Protein AF-A0ABD0PU92-F1 (afdb_monomer_lite)

Foldseek 3Di:
DDDDCVVPVQWDADPVRDTHRNDDDQVPFDWDWDWDDDPPDIDIDDTDGDGDD

Organism: Cirrhinus mrigala (NCBI:txid683832)

InterPro domains:
  IPR013098 Immunoglobulin I-set [PF07679] (16-52)
  IPR013783 Immunoglobulin-like fold [G3D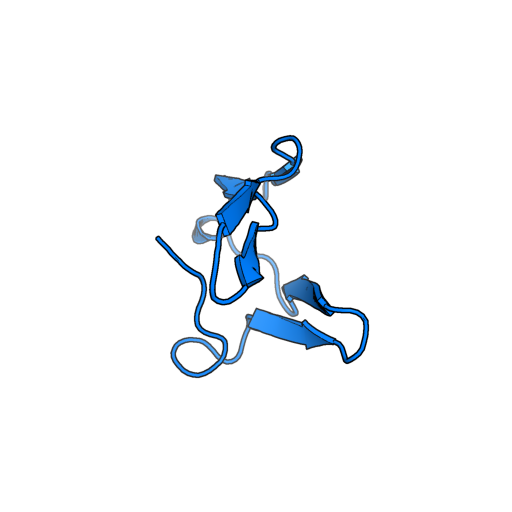SA:2.60.40.10] (1-53)
  IPR036179 Immunoglobulin-like domain superfamily [SSF48726] (5-53)

pLDDT: mean 93.73, std 3.57, range [74.06, 97.12]

Sequence (53 aa):
ELIDPKTDPNFFITVDHNLIIKQARLADTGNYTCVAKNIVARRKSSSATVIVY

Structure (mmCIF, N/CA/C/O backbone):
data_AF-A0ABD0PU92-F1
#
_entry.id   AF-A0ABD0PU92-F1
#
loop_
_atom_site.group_PDB
_atom_site.id
_atom_site.type_symbol
_atom_site.label_atom_id
_atom_site.label_alt_id
_atom_site.label_comp_id
_atom_site.label_asym_id
_atom_site.label_entity_id
_atom_site.label_seq_id
_atom_site.pdbx_PDB_ins_code
_atom_site.Cartn_x
_atom_site.Cartn_y
_atom_site.Cartn_z
_atom_site.occupancy
_atom_site.B_iso_or_equiv
_atom_site.auth_seq_id
_atom_site.auth_comp_id
_atom_site.auth_asym_id
_atom_site.auth_atom_id
_atom_site.pdbx_PDB_model_num
ATOM 1 N N . GLU A 1 1 ? 8.490 -1.334 5.801 1.00 74.06 1 GLU A N 1
ATOM 2 C CA . GLU A 1 1 ? 8.531 -2.799 5.600 1.00 74.06 1 GLU A CA 1
ATOM 3 C C . GLU A 1 1 ? 7.711 -3.162 4.364 1.00 74.06 1 GLU A C 1
ATOM 5 O O . GLU A 1 1 ? 6.926 -2.322 3.936 1.00 74.06 1 GLU A O 1
ATOM 10 N N . LEU A 1 2 ? 7.927 -4.320 3.730 1.00 85.94 2 LEU A N 1
ATOM 11 C CA . LEU A 1 2 ? 6.999 -4.801 2.697 1.00 85.94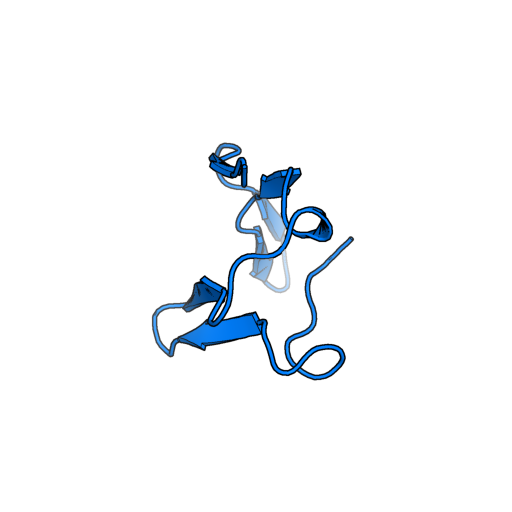 2 LEU A CA 1
ATOM 12 C C . LEU A 1 2 ? 5.850 -5.521 3.394 1.00 85.94 2 LEU A C 1
ATOM 14 O O . LEU A 1 2 ? 6.1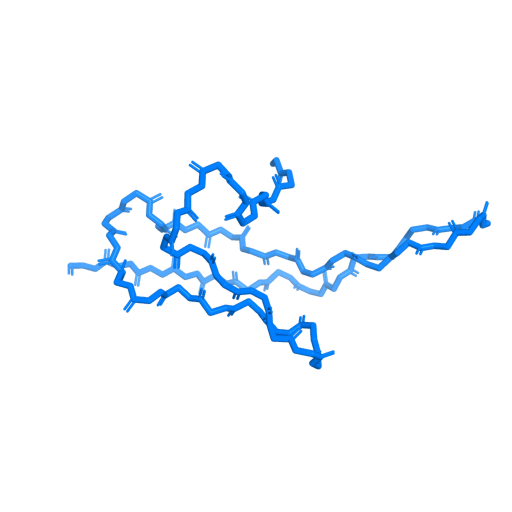00 -6.355 4.255 1.00 85.94 2 LEU A O 1
ATOM 18 N N . ILE A 1 3 ? 4.617 -5.202 3.016 1.00 89.44 3 IL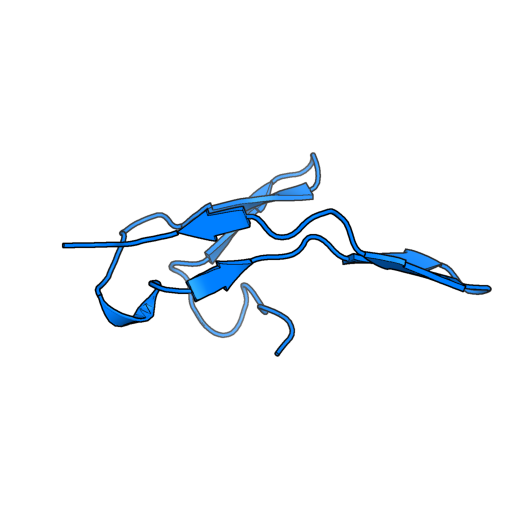E A N 1
ATOM 19 C CA . ILE A 1 3 ? 3.442 -5.899 3.533 1.00 89.44 3 ILE A CA 1
ATOM 20 C C . ILE A 1 3 ? 3.404 -7.284 2.8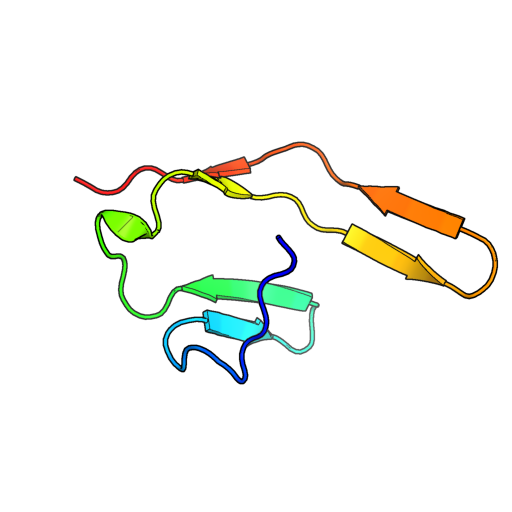94 1.00 89.44 3 ILE A C 1
ATOM 22 O O . ILE A 1 3 ? 3.389 -7.392 1.666 1.00 89.44 3 ILE A O 1
ATOM 26 N N . ASP A 1 4 ? 3.399 -8.323 3.724 1.00 89.19 4 ASP A N 1
ATOM 27 C CA . ASP A 1 4 ? 3.193 -9.702 3.293 1.00 89.19 4 ASP A CA 1
ATOM 28 C C . ASP A 1 4 ? 1.773 -10.147 3.684 1.00 89.19 4 ASP A C 1
ATOM 30 O O . ASP A 1 4 ? 1.488 -10.314 4.869 1.00 89.19 4 ASP A O 1
ATOM 34 N N . PRO A 1 5 ? 0.863 -10.374 2.721 1.00 88.38 5 PRO A N 1
ATOM 35 C CA . PRO A 1 5 ? -0.485 -10.874 3.004 1.00 88.38 5 PRO A CA 1
ATOM 36 C C . PRO A 1 5 ? -0.520 -12.235 3.716 1.00 88.38 5 PRO A C 1
ATOM 38 O O . PRO A 1 5 ? -1.568 -12.640 4.212 1.00 88.38 5 PRO A O 1
ATOM 41 N N . LYS A 1 6 ? 0.594 -12.980 3.742 1.00 89.38 6 LYS A N 1
ATOM 42 C CA . LYS A 1 6 ? 0.678 -14.267 4.446 1.00 89.38 6 LYS A CA 1
ATOM 43 C C . LYS A 1 6 ? 0.846 -14.116 5.954 1.00 89.38 6 LYS A C 1
ATOM 45 O O . LYS A 1 6 ? 0.524 -15.055 6.676 1.00 89.38 6 LYS A O 1
ATOM 50 N N . THR A 1 7 ? 1.374 -12.985 6.424 1.00 91.56 7 THR A N 1
ATOM 51 C CA . THR A 1 7 ? 1.626 -12.766 7.855 1.00 91.56 7 THR A CA 1
ATOM 52 C C . THR A 1 7 ? 0.401 -12.219 8.574 1.00 91.56 7 THR A C 1
ATOM 54 O O . THR A 1 7 ? 0.198 -12.543 9.742 1.00 91.56 7 THR A O 1
ATOM 57 N N . ASP A 1 8 ? -0.440 -11.448 7.881 1.00 91.06 8 ASP A N 1
ATOM 58 C CA . ASP A 1 8 ? -1.680 -10.904 8.430 1.00 91.06 8 ASP A CA 1
ATOM 59 C C . ASP A 1 8 ? -2.850 -11.086 7.439 1.00 91.06 8 ASP A C 1
ATOM 61 O O . ASP A 1 8 ? -2.848 -10.471 6.366 1.00 91.06 8 ASP A O 1
ATOM 65 N N . PRO A 1 9 ? -3.883 -11.882 7.792 1.00 91.31 9 PRO A N 1
ATOM 66 C CA . PRO A 1 9 ? -5.035 -12.145 6.925 1.00 91.31 9 PRO A CA 1
ATOM 67 C C . PRO A 1 9 ? -5.908 -10.906 6.654 1.00 91.31 9 PRO A C 1
ATOM 69 O O . PRO A 1 9 ? -6.807 -10.967 5.799 1.00 91.31 9 PRO A O 1
ATOM 72 N N . ASN A 1 10 ? -5.674 -9.806 7.380 1.00 93.94 10 ASN A N 1
ATOM 73 C CA . ASN A 1 10 ? -6.318 -8.515 7.170 1.00 93.94 10 ASN A CA 1
ATOM 74 C C . ASN A 1 10 ? -5.871 -7.842 5.866 1.00 93.94 10 ASN A C 1
ATOM 76 O O . ASN A 1 10 ? -6.664 -7.136 5.238 1.00 93.94 10 ASN A O 1
ATOM 80 N N . PHE A 1 11 ? -4.630 -8.086 5.437 1.00 94.81 11 PHE A N 1
ATOM 81 C CA . PHE A 1 11 ? -4.120 -7.582 4.170 1.00 94.81 11 PHE A CA 1
ATOM 82 C C . PHE A 1 11 ? -4.469 -8.541 3.038 1.00 94.81 11 PHE A C 1
ATOM 84 O O . PHE A 1 11 ? -4.225 -9.745 3.097 1.00 94.81 11 PHE A O 1
ATOM 91 N N . PHE A 1 12 ? -5.031 -7.997 1.968 1.00 94.69 12 PHE A N 1
ATOM 92 C CA . PHE A 1 12 ? -5.342 -8.744 0.762 1.00 94.69 12 PHE A CA 1
ATOM 93 C C . PHE A 1 12 ? -4.894 -7.951 -0.458 1.00 94.69 12 PHE A C 1
ATOM 95 O O . PHE A 1 12 ? -5.216 -6.775 -0.583 1.00 94.69 12 PHE A O 1
ATOM 102 N N . ILE A 1 13 ? -4.144 -8.590 -1.354 1.00 94.31 13 ILE A N 1
ATOM 103 C CA . ILE A 1 13 ? -3.705 -7.973 -2.606 1.00 94.31 13 ILE A CA 1
ATOM 104 C C . ILE A 1 13 ? -4.535 -8.569 -3.739 1.00 94.31 13 ILE A C 1
ATOM 106 O O . ILE A 1 13 ? -4.589 -9.789 -3.894 1.00 94.31 13 ILE A O 1
ATOM 110 N N . THR A 1 14 ? -5.206 -7.713 -4.508 1.00 94.31 14 THR A N 1
ATOM 111 C CA . THR A 1 14 ? -6.028 -8.143 -5.645 1.00 94.31 14 THR A CA 1
ATOM 112 C C . THR A 1 14 ? -5.169 -8.567 -6.837 1.00 94.31 14 THR A C 1
ATOM 114 O O . THR A 1 14 ? -3.972 -8.285 -6.898 1.00 94.31 14 THR A O 1
ATOM 117 N N . VAL A 1 15 ? -5.796 -9.196 -7.836 1.00 94.38 15 VAL A N 1
ATOM 118 C CA . VAL A 1 15 ? -5.147 -9.531 -9.119 1.00 94.38 15 VAL A CA 1
ATOM 119 C C . VAL A 1 15 ? -4.606 -8.296 -9.851 1.00 94.38 15 VAL A C 1
ATOM 121 O O . VAL A 1 15 ? -3.550 -8.358 -10.476 1.00 94.38 15 VAL A O 1
ATOM 124 N N . ASP A 1 16 ? -5.260 -7.147 -9.677 1.00 94.94 16 ASP A N 1
ATOM 125 C CA . ASP A 1 16 ? -4.828 -5.852 -10.218 1.00 94.94 16 ASP A CA 1
ATOM 126 C C . ASP A 1 16 ? -3.753 -5.164 -9.358 1.00 94.94 16 ASP A C 1
ATOM 128 O O . ASP A 1 16 ? -3.405 -4.013 -9.601 1.00 94.94 16 ASP A O 1
ATOM 132 N N . HIS A 1 17 ? -3.206 -5.862 -8.357 1.00 92.00 17 HIS A N 1
ATOM 133 C CA . HIS A 1 17 ? -2.154 -5.380 -7.456 1.00 92.00 17 HIS A CA 1
ATOM 134 C C . HIS A 1 17 ? -2.571 -4.206 -6.554 1.00 92.00 17 HIS A C 1
ATOM 136 O O . HIS A 1 17 ? -1.728 -3.425 -6.106 1.00 92.00 17 HIS A O 1
ATOM 142 N N . ASN A 1 18 ? -3.861 -4.114 -6.224 1.00 92.56 18 ASN A N 1
ATOM 143 C CA . ASN A 1 18 ? -4.355 -3.178 -5.216 1.00 92.56 18 ASN A CA 1
ATOM 144 C C . ASN A 1 18 ? -4.282 -3.806 -3.821 1.00 92.56 18 ASN A C 1
ATOM 146 O O . ASN A 1 18 ? -4.621 -4.977 -3.654 1.00 92.56 18 ASN A O 1
ATOM 150 N N . LEU A 1 19 ? -3.881 -3.022 -2.817 1.00 94.12 19 LEU A N 1
ATOM 151 C CA . LEU A 1 19 ? -3.924 -3.429 -1.412 1.00 94.12 19 LEU A CA 1
ATOM 152 C C . LEU A 1 19 ? -5.302 -3.117 -0.817 1.00 94.12 19 LEU A C 1
ATOM 154 O O . LEU A 1 19 ? -5.737 -1.968 -0.821 1.00 94.12 19 LEU A O 1
ATOM 158 N N . ILE A 1 20 ? -5.949 -4.134 -0.258 1.00 94.88 20 ILE A N 1
ATOM 159 C CA . ILE A 1 20 ? -7.189 -4.043 0.509 1.00 94.88 20 ILE A CA 1
ATOM 160 C C . ILE A 1 20 ? -6.878 -4.379 1.969 1.00 94.88 20 ILE A C 1
ATOM 162 O O . ILE A 1 20 ? -6.307 -5.430 2.264 1.00 94.88 20 ILE A O 1
ATOM 166 N N . ILE A 1 21 ? -7.287 -3.494 2.876 1.00 94.94 21 ILE A N 1
ATOM 167 C CA . ILE A 1 21 ? -7.279 -3.712 4.326 1.00 94.94 21 ILE A CA 1
ATOM 168 C C . ILE A 1 21 ? -8.719 -4.060 4.713 1.00 94.94 21 ILE A C 1
ATOM 170 O O . ILE A 1 21 ? -9.595 -3.202 4.627 1.00 94.94 21 ILE A O 1
ATOM 174 N N . LYS A 1 22 ? -8.994 -5.323 5.055 1.00 94.50 22 LYS A N 1
ATOM 175 C CA . LYS A 1 22 ? -10.374 -5.816 5.246 1.00 94.50 22 LYS A CA 1
ATOM 176 C C . LYS A 1 22 ? -11.070 -5.170 6.444 1.00 94.50 22 LYS A C 1
ATOM 178 O O . LYS A 1 22 ? -12.247 -4.835 6.366 1.00 94.50 22 LYS A O 1
ATOM 183 N N . GLN A 1 23 ? -10.340 -5.014 7.539 1.00 94.44 23 GLN A N 1
ATOM 184 C CA . GLN A 1 23 ? -10.783 -4.408 8.781 1.00 94.44 23 GLN A CA 1
ATOM 185 C C . GLN A 1 23 ? -9.725 -3.405 9.237 1.00 94.44 23 GLN A C 1
ATOM 187 O O . GLN A 1 23 ? -8.637 -3.782 9.667 1.00 94.44 23 GLN A O 1
ATOM 192 N N . ALA A 1 24 ? -10.045 -2.118 9.131 1.00 93.88 24 ALA A N 1
ATOM 193 C CA . ALA A 1 24 ? -9.141 -1.050 9.537 1.00 93.88 24 ALA A CA 1
ATOM 194 C C . ALA A 1 24 ? -8.931 -1.058 11.060 1.00 93.88 24 ALA A C 1
ATOM 196 O O . ALA A 1 24 ? -9.894 -1.052 11.830 1.00 93.88 24 ALA A O 1
ATOM 197 N N . ARG A 1 25 ? -7.669 -1.065 11.495 1.00 95.56 25 ARG A N 1
ATOM 198 C CA . ARG A 1 25 ? -7.253 -0.964 12.902 1.00 95.56 25 ARG A CA 1
ATOM 199 C C . ARG A 1 25 ? -6.415 0.294 13.095 1.00 95.56 25 ARG A C 1
ATOM 201 O O . ARG A 1 25 ? -5.757 0.747 12.164 1.00 95.56 25 ARG A O 1
ATOM 208 N N . LEU A 1 26 ? -6.335 0.800 14.326 1.00 95.94 26 LEU A N 1
ATOM 209 C CA . LEU A 1 26 ? -5.459 1.937 14.654 1.00 95.94 26 LEU A CA 1
ATOM 210 C C . LEU A 1 26 ? -3.999 1.690 14.231 1.00 95.94 26 LEU A C 1
ATOM 212 O O . LEU A 1 26 ? -3.337 2.605 13.745 1.00 95.94 26 LEU A O 1
ATOM 216 N N . ALA A 1 27 ? -3.531 0.440 14.340 1.00 93.44 27 ALA A N 1
ATOM 217 C CA . ALA A 1 27 ? -2.193 0.014 13.926 1.00 93.44 27 ALA A CA 1
ATOM 218 C C . ALA A 1 27 ? -1.948 0.081 12.406 1.00 93.44 27 ALA A C 1
ATOM 220 O O . ALA A 1 27 ? -0.796 0.101 11.984 1.00 93.44 27 ALA A O 1
ATOM 221 N N . ASP A 1 28 ? -3.004 0.134 11.588 1.00 94.31 28 ASP A N 1
ATOM 222 C CA . ASP A 1 28 ? -2.892 0.253 10.133 1.00 94.31 28 ASP A CA 1
ATOM 223 C C . ASP A 1 28 ? -2.694 1.719 9.689 1.00 94.31 28 ASP A C 1
ATOM 225 O O . ASP A 1 28 ? -2.505 1.981 8.501 1.00 94.31 28 ASP A O 1
ATOM 229 N N . THR A 1 29 ? -2.710 2.686 10.616 1.00 96.56 29 THR A N 1
ATOM 230 C CA . THR A 1 29 ? -2.403 4.093 10.321 1.00 96.56 29 THR A CA 1
ATOM 231 C C . THR A 1 29 ? -0.956 4.240 9.860 1.00 96.56 29 THR A C 1
ATOM 233 O O . THR A 1 29 ? -0.018 3.862 10.561 1.00 96.56 29 THR A O 1
ATOM 236 N N . GLY A 1 30 ? -0.754 4.835 8.687 1.00 95.19 30 GLY A N 1
ATOM 237 C CA . GLY A 1 30 ? 0.580 5.013 8.137 1.00 95.19 30 GLY A CA 1
ATOM 238 C C . GLY A 1 30 ? 0.610 5.498 6.694 1.00 95.19 30 GLY A C 1
ATOM 239 O O . GLY A 1 30 ? -0.408 5.762 6.059 1.00 95.19 30 GLY A O 1
ATOM 240 N N . ASN A 1 31 ? 1.829 5.610 6.175 1.00 96.19 31 ASN A N 1
ATOM 241 C CA . ASN A 1 31 ? 2.112 6.028 4.808 1.00 96.19 31 ASN A CA 1
ATOM 242 C C . ASN A 1 31 ? 2.435 4.804 3.949 1.00 96.19 31 ASN A C 1
ATOM 244 O O . ASN A 1 31 ? 3.507 4.207 4.062 1.00 96.19 31 ASN A O 1
ATOM 248 N N . TYR A 1 32 ? 1.501 4.442 3.081 1.00 95.00 32 TYR A N 1
ATOM 249 C CA . TYR A 1 32 ? 1.600 3.302 2.187 1.00 95.00 32 TYR A CA 1
ATOM 250 C C . TYR A 1 32 ? 2.210 3.733 0.859 1.00 95.00 32 TYR A C 1
ATOM 252 O O . TYR A 1 32 ? 1.994 4.838 0.365 1.00 95.00 32 TYR A O 1
ATOM 260 N N . THR A 1 33 ? 3.004 2.862 0.249 1.00 95.81 33 THR A N 1
ATOM 261 C CA . THR A 1 33 ? 3.587 3.116 -1.070 1.00 95.81 33 THR A CA 1
ATOM 262 C C . THR A 1 33 ? 3.587 1.827 -1.868 1.00 95.81 33 THR A C 1
ATOM 264 O O . THR A 1 33 ? 4.085 0.806 -1.392 1.00 95.81 33 THR A O 1
ATOM 267 N N . CYS A 1 34 ? 3.066 1.873 -3.093 1.00 94.75 34 CYS A N 1
ATOM 268 C CA . CYS A 1 34 ? 3.132 0.742 -4.005 1.00 94.75 34 CYS A CA 1
ATOM 269 C C . CYS A 1 34 ? 4.546 0.640 -4.583 1.00 94.75 34 CYS A C 1
ATOM 271 O O . CYS A 1 34 ? 5.155 1.648 -4.960 1.00 94.75 34 CYS A O 1
ATOM 273 N N . VAL A 1 35 ? 5.087 -0.577 -4.638 1.00 94.31 35 VAL A N 1
ATOM 274 C CA . VAL A 1 35 ? 6.445 -0.813 -5.126 1.00 94.31 35 VAL A CA 1
ATOM 275 C C . VAL A 1 35 ? 6.455 -1.890 -6.202 1.00 94.31 35 VAL A C 1
ATOM 277 O O . VAL A 1 35 ? 6.247 -3.063 -5.911 1.00 94.31 35 VAL A O 1
ATOM 280 N N . ALA A 1 36 ? 6.791 -1.496 -7.429 1.00 94.19 36 ALA A N 1
ATOM 281 C CA . ALA A 1 36 ? 6.971 -2.401 -8.559 1.00 94.19 36 ALA A CA 1
ATOM 282 C C . ALA A 1 36 ? 8.455 -2.766 -8.720 1.00 94.19 36 ALA A C 1
ATOM 284 O O . ALA A 1 36 ? 9.328 -1.896 -8.642 1.00 94.19 36 ALA A O 1
ATOM 285 N N . LYS A 1 37 ? 8.764 -4.047 -8.947 1.00 94.38 37 LYS A N 1
ATOM 286 C CA . LYS A 1 37 ? 10.133 -4.553 -9.140 1.00 94.38 37 LYS A CA 1
ATOM 287 C C . LYS A 1 37 ? 10.190 -5.456 -10.370 1.00 94.38 37 LYS A C 1
ATOM 289 O O . LYS A 1 37 ? 9.326 -6.305 -10.542 1.00 94.38 37 LYS A O 1
ATOM 294 N N . ASN A 1 38 ? 11.238 -5.311 -11.172 1.00 94.62 38 ASN A N 1
ATOM 295 C CA . ASN A 1 38 ? 11.646 -6.298 -12.171 1.00 94.62 38 ASN A CA 1
ATOM 296 C C . ASN A 1 38 ? 13.122 -6.689 -11.945 1.00 94.62 38 ASN A C 1
ATOM 298 O O . ASN A 1 38 ? 13.717 -6.309 -10.934 1.00 94.62 38 ASN A O 1
ATOM 302 N N . ILE A 1 39 ? 13.716 -7.466 -12.858 1.00 96.62 39 ILE A N 1
ATOM 303 C CA . ILE A 1 39 ? 15.117 -7.914 -12.728 1.00 96.62 39 ILE A CA 1
ATOM 304 C C . ILE A 1 39 ? 16.136 -6.765 -12.814 1.00 96.62 39 ILE A C 1
ATOM 306 O O . ILE A 1 39 ? 17.260 -6.921 -12.353 1.00 96.62 39 ILE A O 1
ATOM 310 N N . VAL A 1 40 ? 15.749 -5.621 -13.387 1.00 97.12 40 VAL A N 1
ATOM 311 C CA . VAL A 1 40 ? 16.645 -4.484 -13.654 1.00 97.12 40 VAL A CA 1
ATOM 312 C C . VAL A 1 40 ? 16.506 -3.395 -12.588 1.00 97.12 40 VAL A C 1
ATOM 314 O O . VAL A 1 40 ? 17.492 -2.786 -12.185 1.00 97.12 40 VAL A O 1
ATOM 317 N N . ALA A 1 41 ? 15.281 -3.111 -12.142 1.00 95.94 41 ALA A N 1
ATOM 318 C CA . ALA A 1 41 ? 14.958 -1.914 -11.381 1.00 95.94 41 ALA A CA 1
ATOM 319 C C . ALA A 1 41 ? 13.773 -2.098 -10.422 1.00 95.94 41 ALA A C 1
ATOM 321 O O . ALA A 1 41 ? 12.966 -3.028 -10.512 1.00 95.94 41 ALA A O 1
ATOM 322 N N . ARG A 1 42 ? 13.648 -1.133 -9.507 1.00 95.31 42 ARG A N 1
ATOM 323 C CA . ARG A 1 42 ? 12.540 -1.001 -8.561 1.00 95.31 42 ARG A CA 1
ATOM 324 C C . ARG A 1 42 ? 12.003 0.426 -8.604 1.00 95.31 42 ARG A C 1
ATOM 326 O O . ARG A 1 42 ? 12.785 1.368 -8.524 1.00 95.31 42 ARG A O 1
ATOM 333 N N . ARG A 1 43 ? 10.685 0.590 -8.708 1.00 95.56 43 ARG A N 1
ATOM 334 C CA . ARG A 1 43 ? 10.004 1.893 -8.714 1.00 95.56 43 ARG A CA 1
ATOM 335 C C . ARG A 1 43 ? 9.002 1.966 -7.570 1.00 95.56 43 ARG A C 1
ATOM 337 O O . ARG A 1 43 ? 8.343 0.975 -7.267 1.00 95.56 43 ARG A O 1
ATOM 344 N N . LYS A 1 44 ? 8.907 3.134 -6.940 1.00 95.19 44 LYS A N 1
ATOM 345 C CA . LYS A 1 44 ? 7.945 3.434 -5.875 1.00 95.19 44 LYS A CA 1
ATOM 346 C C . LYS A 1 44 ? 6.940 4.463 -6.386 1.00 95.19 44 LYS A C 1
ATOM 348 O O . LYS A 1 44 ? 7.342 5.383 -7.096 1.00 95.19 44 LYS A O 1
ATOM 353 N N . SER A 1 45 ? 5.667 4.294 -6.046 1.00 95.25 45 SER A N 1
ATOM 354 C CA . SER A 1 45 ? 4.632 5.298 -6.309 1.00 95.25 45 SER A CA 1
ATOM 355 C C . SER A 1 45 ? 4.784 6.513 -5.387 1.00 95.25 45 SER A C 1
ATOM 357 O O . SER A 1 45 ? 5.622 6.526 -4.482 1.00 95.25 45 SER A O 1
ATOM 359 N N . SER A 1 46 ? 3.928 7.520 -5.574 1.00 96.44 46 SER A N 1
ATOM 360 C CA . SER A 1 46 ? 3.659 8.504 -4.525 1.00 96.44 46 SER A CA 1
ATOM 361 C C . SER A 1 46 ? 3.124 7.813 -3.266 1.00 96.44 46 SER A C 1
ATOM 363 O O . SER A 1 46 ? 2.490 6.754 -3.343 1.00 96.44 46 SER A O 1
ATOM 365 N N . SER A 1 47 ? 3.402 8.410 -2.108 1.00 95.94 47 SER A N 1
ATOM 366 C CA . SER A 1 47 ? 2.916 7.917 -0.821 1.00 95.94 47 SER A CA 1
ATOM 367 C C . SER A 1 47 ? 1.430 8.234 -0.650 1.00 95.94 47 SER A C 1
ATOM 369 O O . SER A 1 47 ? 1.006 9.352 -0.935 1.00 95.94 47 SER A O 1
ATOM 371 N N . ALA A 1 48 ? 0.662 7.269 -0.150 1.00 95.50 48 ALA A N 1
ATOM 372 C CA . ALA A 1 48 ? -0.737 7.415 0.231 1.00 95.50 48 ALA A CA 1
ATOM 373 C C . ALA A 1 48 ? -0.855 7.310 1.755 1.00 95.50 48 ALA A C 1
ATOM 375 O O . ALA A 1 48 ? -0.426 6.319 2.347 1.00 95.50 48 ALA A O 1
ATOM 376 N N . THR A 1 49 ? -1.404 8.335 2.396 1.00 96.25 49 THR A N 1
ATOM 377 C CA . THR A 1 49 ? -1.594 8.353 3.850 1.00 96.25 49 THR A CA 1
ATOM 378 C C . THR A 1 49 ? -2.934 7.722 4.203 1.00 96.25 49 THR A C 1
ATOM 380 O O . THR A 1 49 ? -3.967 8.116 3.668 1.00 96.25 49 THR A O 1
ATOM 383 N N . VAL A 1 50 ? -2.914 6.756 5.117 1.00 95.25 50 VAL A N 1
ATOM 384 C CA . VAL A 1 50 ? -4.100 6.116 5.692 1.00 95.25 50 VAL A CA 1
ATOM 385 C C . VAL A 1 50 ? -4.128 6.452 7.176 1.00 95.25 50 VAL A C 1
ATOM 387 O O . VAL A 1 50 ? -3.127 6.261 7.865 1.00 95.25 50 VAL A O 1
ATOM 390 N N . ILE A 1 51 ? -5.259 6.960 7.662 1.00 96.44 51 ILE A N 1
ATOM 391 C CA . ILE A 1 51 ? -5.464 7.296 9.074 1.00 96.44 51 ILE A CA 1
ATOM 392 C C . ILE A 1 51 ? -6.772 6.662 9.531 1.00 96.44 51 ILE A C 1
ATOM 394 O O . ILE A 1 51 ? -7.800 6.824 8.874 1.00 96.44 51 ILE A O 1
ATOM 398 N N . VAL A 1 52 ? -6.709 5.930 10.639 1.00 96.12 52 VAL A N 1
ATOM 399 C CA . VAL A 1 52 ? -7.849 5.262 11.275 1.00 96.12 52 VAL A CA 1
ATOM 400 C C . VAL A 1 52 ? -8.098 5.934 12.627 1.00 96.12 52 VAL A C 1
ATOM 402 O O . VAL A 1 52 ? -7.139 6.185 13.357 1.00 96.12 52 VAL A O 1
ATOM 405 N N . TYR A 1 53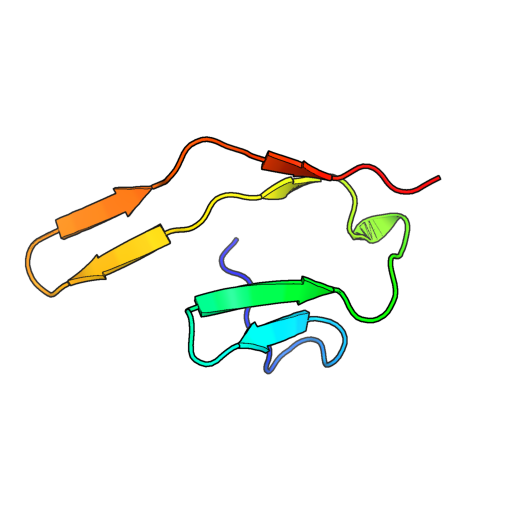 ? -9.362 6.224 12.945 1.00 91.56 53 TYR A N 1
ATOM 406 C CA . TYR A 1 53 ? -9.809 6.847 14.198 1.00 91.56 53 TYR A CA 1
ATOM 407 C C . TYR A 1 53 ? -10.789 5.938 14.937 1.00 91.56 53 TYR A C 1
ATOM 409 O O . TYR A 1 53 ? -11.526 5.200 14.242 1.00 91.56 53 TYR A O 1
#

Secondary structure (DSSP, 8-state):
----TTT-TTEEE-TT--EEESS--GGG-EEE--EEE-SS-EEE---EEE---

Radius of gyration: 12.13 Å; chains: 1; bounding box: 27×23×28 Å